Protein AF-A0A9W9YA00-F1 (afdb_monomer_lite)

Sequence (75 aa):
PTKIVKLASEYEVAVGQSVSLHCQAEGNPKPTYTWTPCESVCHQSTLNISGVLSDGVYTCKVTNGLGSDRRFTSL

Structure (mmCIF, N/CA/C/O backbone):
data_AF-A0A9W9YA00-F1
#
_entry.id   AF-A0A9W9YA00-F1
#
loop_
_atom_site.group_PDB
_atom_site.id
_ato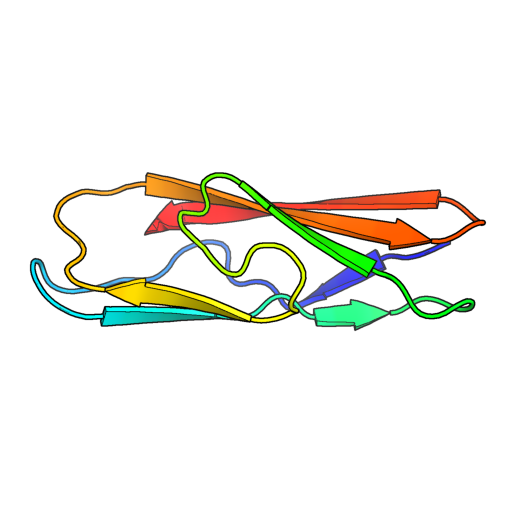m_site.type_symbol
_atom_site.label_atom_id
_atom_site.label_alt_id
_atom_site.label_comp_id
_atom_site.label_asym_id
_atom_site.label_entity_id
_atom_site.label_seq_id
_atom_site.pdbx_PDB_ins_code
_atom_site.Cartn_x
_atom_site.Cartn_y
_atom_site.Cartn_z
_atom_site.occupancy
_atom_site.B_iso_or_equiv
_atom_site.auth_seq_id
_atom_site.auth_comp_id
_atom_site.auth_asym_id
_atom_site.auth_atom_id
_atom_site.pdbx_PDB_model_num
ATOM 1 N N . PRO A 1 1 ? 7.107 -6.955 -17.370 1.00 81.25 1 PRO A N 1
ATOM 2 C CA . PRO A 1 1 ? 6.308 -5.931 -16.650 1.00 81.25 1 PRO A CA 1
ATOM 3 C C . PRO A 1 1 ? 6.196 -6.271 -15.156 1.00 81.25 1 PRO A C 1
ATOM 5 O O . PRO A 1 1 ? 6.306 -7.442 -14.804 1.00 81.25 1 PRO A O 1
ATOM 8 N N . THR A 1 2 ? 6.032 -5.275 -14.284 1.00 95.06 2 THR A N 1
ATOM 9 C CA . THR A 1 2 ? 5.805 -5.531 -12.850 1.00 95.06 2 THR A CA 1
ATOM 10 C C . THR A 1 2 ? 4.368 -5.978 -12.571 1.00 95.06 2 THR A C 1
ATOM 12 O O . THR A 1 2 ? 3.460 -5.601 -13.311 1.00 95.06 2 THR A O 1
ATOM 15 N N . LYS A 1 3 ? 4.171 -6.795 -11.531 1.00 96.94 3 LYS A N 1
ATOM 16 C CA . LYS A 1 3 ? 2.870 -7.328 -11.124 1.00 96.94 3 LYS A CA 1
ATOM 17 C C . LYS A 1 3 ? 2.792 -7.511 -9.610 1.00 96.94 3 LYS A C 1
ATOM 19 O O . LYS A 1 3 ? 3.716 -8.054 -9.009 1.00 96.94 3 LYS A O 1
ATOM 24 N N . ILE A 1 4 ? 1.676 -7.117 -9.007 1.00 97.69 4 ILE A N 1
ATOM 25 C CA . ILE A 1 4 ? 1.349 -7.387 -7.605 1.00 97.69 4 ILE A CA 1
ATOM 26 C C . ILE A 1 4 ? 0.896 -8.843 -7.496 1.00 97.69 4 ILE A C 1
ATOM 28 O O . ILE A 1 4 ? -0.085 -9.256 -8.126 1.00 97.69 4 ILE A O 1
ATOM 32 N N . VAL A 1 5 ? 1.622 -9.617 -6.694 1.00 97.50 5 VAL A N 1
ATOM 33 C CA . VAL A 1 5 ? 1.382 -11.048 -6.468 1.00 97.50 5 VAL A CA 1
ATOM 34 C C . VAL A 1 5 ? 0.652 -11.311 -5.156 1.00 97.50 5 VAL A C 1
ATOM 36 O O . VAL A 1 5 ? -0.118 -12.264 -5.083 1.00 97.50 5 VAL A O 1
ATOM 39 N N . LYS A 1 6 ? 0.823 -10.445 -4.148 1.00 96.94 6 LYS A N 1
ATOM 40 C CA . LYS A 1 6 ? 0.163 -10.587 -2.847 1.00 96.94 6 LYS A CA 1
ATOM 41 C C . LYS A 1 6 ? -0.293 -9.236 -2.314 1.00 96.94 6 LYS A C 1
ATOM 43 O O . LYS A 1 6 ? 0.518 -8.337 -2.121 1.00 96.94 6 LYS A O 1
ATOM 48 N N . LEU A 1 7 ? -1.594 -9.128 -2.087 1.00 97.00 7 LEU A N 1
ATOM 49 C CA . LEU A 1 7 ? -2.258 -8.068 -1.337 1.00 97.00 7 LEU A CA 1
ATOM 50 C C . LEU A 1 7 ? -3.618 -8.639 -0.917 1.00 97.00 7 LEU A C 1
ATOM 52 O O . LEU A 1 7 ? -4.303 -9.208 -1.771 1.00 97.00 7 LEU A O 1
ATOM 56 N N . ALA A 1 8 ? -3.973 -8.556 0.365 1.00 96.62 8 ALA A N 1
ATOM 57 C CA . ALA A 1 8 ? -5.317 -8.931 0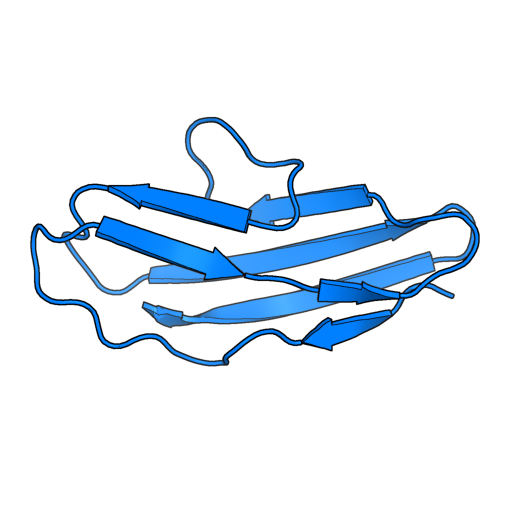.803 1.00 96.62 8 ALA A CA 1
ATOM 58 C C . ALA A 1 8 ? -6.329 -7.894 0.295 1.00 96.62 8 ALA A C 1
ATOM 60 O O . ALA A 1 8 ? -5.966 -6.744 0.079 1.00 96.62 8 ALA A O 1
ATOM 61 N N . SER A 1 9 ? -7.571 -8.301 0.046 1.00 95.00 9 SER A N 1
ATOM 62 C CA . SER A 1 9 ? -8.623 -7.374 -0.388 1.00 95.00 9 SER A CA 1
ATOM 63 C C . SER A 1 9 ? -9.219 -6.575 0.767 1.00 95.00 9 SER A C 1
ATOM 65 O O . SER A 1 9 ? -9.766 -5.507 0.520 1.00 95.00 9 SER A O 1
ATOM 67 N N . GLU A 1 10 ? -9.118 -7.093 1.990 1.00 94.75 10 GLU A N 1
ATOM 68 C CA . GLU A 1 10 ? -9.750 -6.557 3.193 1.00 94.75 10 GLU A CA 1
ATOM 69 C C . GLU A 1 10 ? -8.960 -6.983 4.438 1.00 94.75 10 GLU A C 1
ATOM 71 O O . GLU A 1 10 ? -8.331 -8.049 4.444 1.00 94.75 10 GLU A O 1
ATOM 76 N N . TYR A 1 11 ? -8.988 -6.150 5.477 1.00 92.56 11 TYR A N 1
ATOM 77 C CA . TYR A 1 11 ? -8.406 -6.412 6.789 1.00 92.56 11 TYR A CA 1
ATOM 78 C C . TYR A 1 11 ? -9.410 -6.038 7.873 1.00 92.56 11 TYR A C 1
ATOM 80 O O . TYR A 1 11 ? -9.764 -4.878 7.991 1.00 92.56 11 TYR A O 1
ATOM 88 N N . GLU A 1 12 ? -9.785 -6.985 8.728 1.00 92.69 12 GLU A N 1
ATOM 89 C CA . GLU A 1 12 ? -10.605 -6.674 9.899 1.00 92.69 12 GLU A CA 1
ATOM 90 C C . GLU A 1 12 ? -9.720 -6.151 11.037 1.00 92.69 12 GLU A C 1
ATOM 92 O O . GLU A 1 12 ? -8.846 -6.862 11.548 1.00 92.69 12 GLU A O 1
ATOM 97 N N . VAL A 1 13 ? -9.930 -4.897 11.439 1.00 91.19 13 VAL A N 1
ATOM 98 C CA . VAL A 1 13 ? -9.137 -4.229 12.478 1.00 91.19 13 VAL A CA 1
ATOM 99 C C . VAL A 1 13 ? -10.068 -3.549 13.473 1.00 91.19 13 VAL A C 1
ATOM 101 O O . VAL A 1 13 ? -10.965 -2.801 13.101 1.00 91.19 13 VAL A O 1
ATOM 104 N N . ALA A 1 14 ? -9.852 -3.788 14.766 1.00 91.06 14 ALA A N 1
ATOM 105 C CA . ALA A 1 14 ? -10.637 -3.118 15.795 1.00 91.06 14 ALA A CA 1
ATOM 106 C C . ALA A 1 14 ? -10.310 -1.617 15.857 1.00 91.06 14 ALA A C 1
ATOM 108 O O . ALA A 1 14 ? -9.153 -1.208 15.726 1.00 91.06 14 ALA A O 1
ATOM 109 N N . VAL A 1 15 ? -11.328 -0.801 16.131 1.00 91.12 15 VAL A N 1
ATOM 110 C CA . VAL A 1 15 ? -11.183 0.654 16.262 1.00 91.12 15 VAL A CA 1
ATOM 111 C C . VAL A 1 15 ? -10.098 1.005 17.289 1.00 91.12 15 VAL A C 1
ATOM 113 O O . VAL A 1 15 ? -10.039 0.447 18.385 1.00 91.12 15 VAL A O 1
ATOM 116 N N . GLY A 1 16 ? -9.220 1.936 16.920 1.00 91.94 16 GLY A N 1
ATOM 117 C CA . GLY A 1 16 ? -8.083 2.387 17.719 1.00 91.94 16 GLY A CA 1
ATOM 118 C C . GLY A 1 16 ? -6.852 1.476 17.660 1.00 91.94 16 GLY A C 1
ATOM 119 O O . GLY A 1 16 ? -5.819 1.845 18.217 1.00 91.94 16 GLY A O 1
ATOM 120 N N . GLN A 1 17 ? -6.916 0.318 16.991 1.00 93.12 17 GLN A N 1
ATOM 121 C CA . GLN A 1 17 ? -5.754 -0.552 16.791 1.00 93.12 17 GLN A CA 1
ATOM 122 C C . GLN A 1 17 ? -4.901 -0.112 15.597 1.00 93.12 17 GLN A C 1
ATOM 124 O O . GLN A 1 17 ? -5.283 0.744 14.797 1.00 93.12 17 GLN A O 1
ATOM 129 N N . SER A 1 18 ? -3.713 -0.705 15.499 1.00 92.25 18 SER A N 1
ATOM 130 C CA . SER A 1 18 ? -2.781 -0.503 14.393 1.00 92.25 18 SER A CA 1
ATOM 131 C C . SER A 1 18 ? -2.756 -1.727 13.483 1.00 92.25 18 SER A C 1
ATOM 133 O O . SER A 1 18 ? -2.905 -2.858 13.943 1.00 92.25 18 SER A O 1
ATOM 135 N N . VAL A 1 19 ? -2.506 -1.505 12.198 1.00 93.00 19 VAL A N 1
ATOM 136 C CA . VAL A 1 19 ? -2.450 -2.547 11.172 1.00 93.00 19 VAL A CA 1
ATOM 137 C C . VAL A 1 19 ? -1.335 -2.258 10.174 1.00 93.00 19 VAL A C 1
ATOM 139 O O . VAL A 1 19 ? -1.017 -1.106 9.875 1.00 93.00 19 VAL A O 1
ATOM 142 N N . SER A 1 20 ? -0.737 -3.326 9.653 1.00 93.81 20 SER A N 1
ATOM 143 C CA . SER A 1 20 ? 0.288 -3.262 8.615 1.00 93.81 20 SER A CA 1
ATOM 144 C C . SER A 1 20 ? -0.228 -3.915 7.337 1.00 93.81 20 SER A C 1
ATOM 146 O O . SER A 1 20 ? -0.354 -5.139 7.257 1.00 93.81 20 SER A O 1
ATOM 148 N N . LEU A 1 21 ? -0.494 -3.105 6.317 1.00 94.69 21 LEU A N 1
ATOM 149 C CA . LEU A 1 21 ? -0.880 -3.584 4.993 1.00 94.69 21 LEU A CA 1
ATOM 150 C C . LEU A 1 21 ? 0.366 -4.038 4.243 1.00 94.69 21 LEU A C 1
ATOM 152 O O . LEU A 1 21 ? 1.339 -3.288 4.152 1.00 94.69 21 LEU A O 1
ATOM 156 N N . HIS A 1 22 ? 0.344 -5.246 3.681 1.00 96.00 22 HIS A N 1
ATOM 157 C CA . HIS A 1 22 ? 1.495 -5.805 2.976 1.00 96.00 22 HIS A CA 1
ATOM 158 C C . HIS A 1 22 ? 1.195 -6.020 1.494 1.00 96.00 22 HIS A C 1
ATOM 160 O O . HIS A 1 22 ? 0.333 -6.818 1.127 1.00 96.00 22 HIS A O 1
ATOM 166 N N . CYS A 1 23 ? 1.954 -5.333 0.645 1.00 96.62 23 CYS A N 1
ATOM 167 C CA . CYS A 1 23 ? 1.893 -5.432 -0.801 1.00 96.62 23 CYS A CA 1
ATOM 168 C C . CYS A 1 23 ? 3.194 -6.030 -1.331 1.00 96.62 23 CYS A C 1
ATOM 170 O O . CYS A 1 23 ? 4.269 -5.452 -1.181 1.00 96.62 23 CYS A O 1
ATOM 172 N N . GLN A 1 24 ? 3.094 -7.182 -1.985 1.00 96.94 24 GLN A N 1
ATOM 173 C CA . GLN A 1 24 ? 4.214 -7.856 -2.624 1.00 96.94 24 GLN A CA 1
ATOM 174 C C . GLN A 1 24 ? 4.049 -7.797 -4.136 1.00 96.94 24 GLN A C 1
ATOM 176 O O . GLN A 1 24 ? 3.015 -8.202 -4.676 1.00 96.94 24 GLN A O 1
ATOM 181 N N . ALA A 1 25 ? 5.092 -7.343 -4.820 1.00 97.19 25 ALA A N 1
ATOM 182 C CA . ALA A 1 25 ? 5.157 -7.326 -6.268 1.00 97.19 25 ALA A CA 1
ATOM 183 C C . ALA A 1 25 ? 6.453 -7.927 -6.795 1.00 97.19 25 ALA A C 1
ATOM 185 O O . ALA A 1 25 ? 7.523 -7.812 -6.195 1.00 97.19 25 ALA A O 1
ATOM 186 N N . GLU A 1 26 ? 6.334 -8.519 -7.972 1.00 96.50 26 GLU A N 1
ATOM 187 C CA . GLU A 1 26 ? 7.434 -9.054 -8.753 1.00 96.50 26 GLU A CA 1
ATOM 188 C C . GLU A 1 26 ? 7.654 -8.182 -9.990 1.00 96.50 26 GLU A C 1
ATOM 190 O O . GLU A 1 26 ? 6.757 -7.488 -10.482 1.00 96.50 26 GLU A O 1
ATOM 195 N N . GLY A 1 27 ? 8.883 -8.172 -10.490 1.00 95.62 27 GLY A N 1
ATOM 196 C CA . GLY A 1 27 ? 9.264 -7.402 -11.664 1.00 95.62 27 GLY A CA 1
ATOM 197 C C . GLY A 1 27 ? 10.776 -7.288 -11.781 1.00 95.62 27 GLY A C 1
ATOM 198 O O . GLY A 1 27 ? 11.475 -7.143 -10.780 1.00 95.62 27 GLY A O 1
ATOM 199 N N . ASN A 1 28 ? 11.268 -7.334 -13.016 1.00 94.81 28 ASN A N 1
ATOM 200 C CA . ASN A 1 28 ? 12.654 -7.038 -13.351 1.00 94.81 28 ASN A CA 1
ATOM 201 C C . ASN A 1 28 ? 12.661 -5.952 -14.443 1.00 94.81 28 ASN A C 1
ATOM 203 O O . ASN A 1 28 ? 12.120 -6.222 -15.517 1.00 94.81 28 ASN A O 1
ATOM 207 N N . PRO A 1 29 ? 13.178 -4.733 -14.198 1.00 95.56 29 PRO A N 1
ATOM 208 C CA . PRO A 1 29 ? 13.828 -4.257 -12.969 1.00 95.56 29 PRO A CA 1
ATOM 209 C C . PRO A 1 29 ? 12.918 -4.264 -11.733 1.00 95.56 29 PRO A C 1
ATOM 211 O O . PRO A 1 29 ? 11.690 -4.229 -11.875 1.00 95.56 29 PRO A O 1
ATOM 214 N N . LYS A 1 30 ? 13.531 -4.308 -10.538 1.00 94.62 30 LYS A N 1
ATOM 215 C CA . LYS A 1 30 ? 12.829 -4.340 -9.243 1.00 94.62 30 LYS A CA 1
ATOM 216 C C . LYS A 1 30 ? 11.816 -3.186 -9.158 1.00 94.62 30 LYS A C 1
ATOM 218 O O . LYS A 1 30 ? 12.201 -2.046 -9.421 1.00 94.62 30 LYS A O 1
ATOM 223 N N . PRO A 1 31 ? 10.548 -3.453 -8.800 1.00 96.94 31 PRO A N 1
ATOM 224 C CA . PRO A 1 31 ? 9.541 -2.407 -8.745 1.00 96.94 31 PRO A CA 1
ATOM 225 C C . PRO A 1 31 ? 9.690 -1.501 -7.523 1.00 96.94 31 PRO A C 1
ATOM 227 O O . PRO A 1 31 ? 10.159 -1.920 -6.461 1.00 96.94 31 PRO A O 1
ATOM 230 N N . THR A 1 32 ? 9.238 -0.262 -7.679 1.00 96.31 32 THR A N 1
ATOM 231 C CA . THR A 1 32 ? 9.040 0.710 -6.603 1.00 96.31 32 THR A CA 1
ATOM 232 C C . THR A 1 32 ? 7.585 0.701 -6.156 1.00 96.31 32 THR A C 1
ATOM 234 O O . THR A 1 32 ? 6.682 0.513 -6.971 1.00 96.31 32 THR A O 1
ATOM 237 N N . TYR A 1 33 ? 7.362 0.898 -4.858 1.00 97.12 33 TYR A N 1
ATOM 238 C CA . TYR A 1 33 ? 6.038 0.871 -4.239 1.00 97.12 33 TYR A CA 1
ATOM 239 C C . TYR A 1 33 ? 5.526 2.293 -4.009 1.00 97.12 33 TYR A C 1
ATOM 241 O O . TYR A 1 33 ? 6.301 3.243 -3.869 1.00 97.12 33 TYR A O 1
ATOM 249 N N . THR A 1 34 ? 4.212 2.467 -4.010 1.00 96.69 34 THR A N 1
ATOM 250 C CA . THR A 1 34 ? 3.538 3.719 -3.658 1.00 96.69 34 THR A CA 1
ATOM 251 C C . THR A 1 34 ? 2.164 3.396 -3.084 1.00 96.69 34 THR A C 1
ATOM 253 O O . THR A 1 34 ? 1.355 2.767 -3.763 1.00 96.69 34 THR A O 1
ATOM 256 N N . TRP A 1 35 ? 1.900 3.834 -1.858 1.00 96.44 35 TRP A N 1
ATOM 257 C CA . TRP A 1 35 ? 0.602 3.698 -1.200 1.00 96.44 35 TRP A CA 1
ATOM 258 C C . TRP A 1 35 ? -0.237 4.971 -1.299 1.00 96.44 35 TRP A C 1
ATOM 260 O O . TRP A 1 35 ? 0.299 6.075 -1.375 1.00 96.44 35 TRP A O 1
ATOM 270 N N . THR A 1 36 ? -1.561 4.833 -1.310 1.00 93.94 36 THR A N 1
ATOM 271 C CA . THR A 1 36 ? -2.497 5.967 -1.278 1.00 93.94 36 THR A CA 1
ATOM 272 C C . THR A 1 36 ? -3.827 5.550 -0.633 1.00 93.94 36 THR A C 1
ATOM 274 O O . THR A 1 36 ? -4.419 4.595 -1.132 1.00 93.94 36 THR A O 1
ATOM 277 N N . PRO A 1 37 ? -4.335 6.248 0.401 1.00 90.94 37 PRO A N 1
ATOM 278 C CA . PRO A 1 37 ? -3.684 7.343 1.126 1.00 90.94 37 PRO A CA 1
ATOM 279 C C . PRO A 1 37 ? -2.516 6.846 1.997 1.00 90.94 37 PRO A C 1
ATOM 281 O O . PRO A 1 37 ? -2.411 5.661 2.306 1.00 90.94 37 PRO A O 1
ATOM 284 N N . CYS A 1 38 ? -1.606 7.748 2.361 1.00 86.31 38 CYS A N 1
ATOM 285 C CA . CYS A 1 38 ? -0.483 7.477 3.259 1.00 86.31 38 CYS A CA 1
ATOM 286 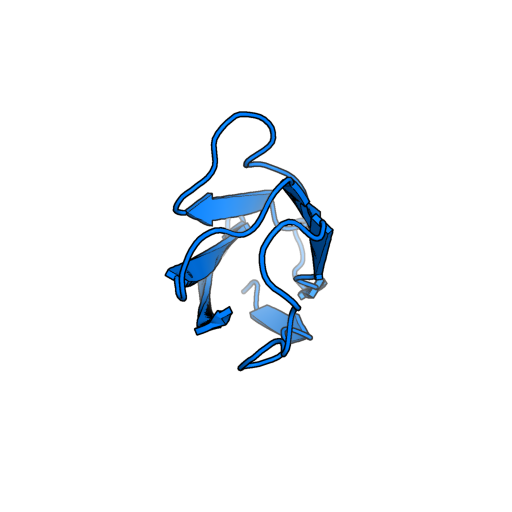C C . CYS A 1 38 ? -0.053 8.778 3.954 1.00 86.31 38 CYS A C 1
ATOM 288 O O . CYS A 1 38 ? -0.074 9.841 3.335 1.00 86.31 38 CYS A O 1
ATOM 290 N N . GLU A 1 39 ? 0.332 8.700 5.229 1.00 77.31 39 GLU A N 1
ATOM 291 C CA . GLU A 1 39 ? 0.687 9.890 6.024 1.00 77.31 39 GLU A CA 1
ATOM 292 C C . GLU A 1 39 ? 2.193 10.178 6.051 1.00 77.31 39 GLU A C 1
ATOM 294 O O . GLU A 1 39 ? 2.607 11.327 6.169 1.00 77.31 39 GLU A O 1
ATOM 299 N N . SER A 1 40 ? 3.031 9.142 5.944 1.00 74.88 40 SER A N 1
ATOM 300 C CA . SER A 1 40 ? 4.487 9.282 6.074 1.00 74.88 40 SER A CA 1
ATOM 301 C C . SER A 1 40 ? 5.248 8.389 5.095 1.00 74.88 40 SER A C 1
ATOM 303 O O . SER A 1 40 ? 5.814 8.861 4.109 1.00 74.88 40 SER A O 1
ATOM 305 N N . VAL A 1 41 ? 5.263 7.079 5.336 1.00 82.00 41 VAL A N 1
ATOM 306 C CA . VAL A 1 41 ? 6.067 6.129 4.562 1.00 82.00 41 VAL A CA 1
ATOM 307 C C . VAL A 1 41 ? 5.228 5.497 3.455 1.00 82.00 41 VAL A C 1
ATOM 309 O O . VAL A 1 41 ? 4.612 4.450 3.625 1.00 82.00 41 VAL A O 1
ATOM 312 N N . CYS A 1 42 ? 5.223 6.142 2.290 1.00 88.81 42 CYS A N 1
ATOM 313 C CA . CYS A 1 42 ? 4.416 5.717 1.142 1.00 88.81 42 CYS A CA 1
ATOM 314 C C . CYS A 1 42 ? 5.151 4.781 0.174 1.00 88.81 42 CYS A C 1
ATOM 316 O O . CYS A 1 42 ? 4.509 4.112 -0.629 1.00 88.81 42 CYS A O 1
ATOM 318 N N . HIS A 1 43 ? 6.488 4.740 0.212 1.00 92.00 43 HIS A N 1
ATOM 319 C CA . HIS A 1 43 ? 7.316 4.108 -0.828 1.00 92.00 43 HIS A CA 1
ATOM 32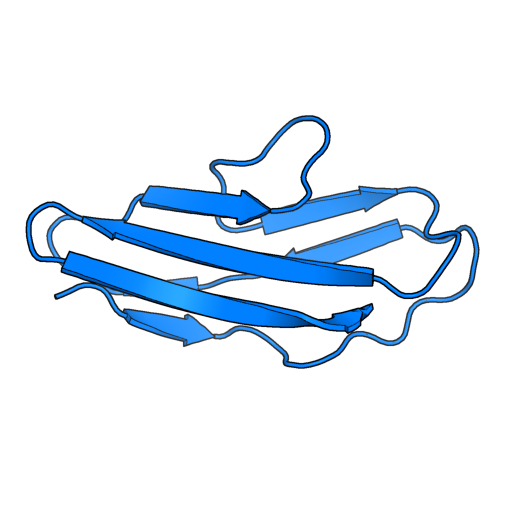0 C C . HIS A 1 43 ? 7.871 2.725 -0.461 1.00 92.00 43 HIS A C 1
ATOM 322 O O . HIS A 1 43 ? 8.862 2.266 -1.031 1.00 92.00 43 HIS A O 1
ATOM 328 N N . GLN A 1 44 ? 7.236 2.048 0.494 1.00 93.44 44 GLN A N 1
ATOM 329 C CA . GLN A 1 44 ? 7.611 0.710 0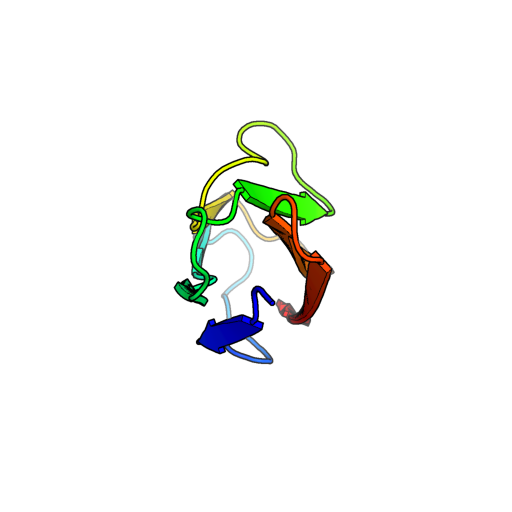.944 1.00 93.44 44 GLN A CA 1
ATOM 330 C C . GLN A 1 44 ? 6.542 -0.325 0.583 1.00 93.44 44 GLN A C 1
ATOM 332 O O . GLN A 1 44 ? 5.389 0.006 0.320 1.00 93.44 44 GLN A O 1
ATOM 337 N N . SER A 1 45 ? 6.926 -1.602 0.591 1.00 94.94 45 SER A N 1
ATOM 338 C CA . SER A 1 45 ? 5.994 -2.724 0.410 1.00 94.94 45 SER A CA 1
ATOM 339 C C . SER A 1 45 ? 4.971 -2.832 1.541 1.00 94.94 45 SER A C 1
ATOM 341 O O . SER A 1 45 ? 3.911 -3.420 1.354 1.00 94.94 45 SER A O 1
ATOM 343 N N . THR A 1 46 ? 5.283 -2.268 2.707 1.00 95.06 46 THR A N 1
ATOM 344 C CA . THR A 1 46 ? 4.417 -2.284 3.884 1.00 95.06 46 THR A CA 1
ATOM 345 C C . THR A 1 46 ? 3.962 -0.866 4.210 1.00 95.06 46 THR A C 1
ATOM 347 O O . THR A 1 46 ? 4.799 0.032 4.288 1.00 95.06 46 THR A O 1
ATOM 350 N N . LEU A 1 47 ? 2.659 -0.680 4.422 1.00 93.81 47 LEU A N 1
ATOM 351 C CA . LEU A 1 47 ? 2.082 0.548 4.966 1.00 93.81 47 LEU A CA 1
ATOM 352 C C . LEU A 1 47 ? 1.624 0.286 6.399 1.00 93.81 47 LEU A C 1
ATOM 354 O O . LEU A 1 47 ? 0.814 -0.608 6.628 1.00 93.81 47 LEU A O 1
ATOM 358 N N . ASN A 1 48 ? 2.131 1.070 7.346 1.00 92.94 48 ASN A N 1
ATOM 359 C CA . ASN A 1 48 ? 1.701 1.009 8.739 1.00 92.94 48 ASN A CA 1
ATOM 360 C C . ASN A 1 48 ? 0.661 2.093 8.997 1.00 92.94 48 ASN A C 1
ATOM 362 O O . ASN A 1 48 ? 0.907 3.263 8.709 1.00 92.94 48 ASN A O 1
ATOM 366 N N . ILE A 1 49 ? -0.473 1.689 9.553 1.00 91.25 49 ILE A N 1
ATOM 367 C CA . ILE A 1 49 ? -1.588 2.560 9.905 1.00 91.25 49 ILE A CA 1
ATOM 368 C C . ILE A 1 49 ? -1.803 2.398 11.403 1.00 91.25 49 ILE A C 1
ATOM 370 O O . ILE A 1 49 ? -1.948 1.279 11.894 1.00 91.25 49 ILE A O 1
ATOM 374 N N . SER A 1 50 ? -1.777 3.505 12.135 1.00 90.50 50 SER A N 1
ATOM 375 C CA . SER A 1 50 ? -1.958 3.524 13.584 1.00 90.50 50 SER A CA 1
ATOM 376 C C . SER A 1 50 ? -3.263 4.199 13.954 1.00 90.50 50 SER A C 1
ATOM 378 O O . SER A 1 50 ? -3.560 5.264 13.421 1.00 90.50 50 SER A O 1
ATOM 380 N N . GLY A 1 51 ? -3.993 3.619 14.906 1.00 87.19 51 GLY A N 1
ATOM 381 C CA . GLY A 1 51 ? -5.233 4.207 15.402 1.00 87.19 51 GLY A CA 1
ATOM 382 C C . GLY A 1 51 ? -6.314 4.248 14.328 1.00 87.19 51 GLY A C 1
ATOM 383 O O . GLY A 1 51 ? -6.820 5.318 14.021 1.00 87.19 51 GLY A O 1
ATOM 384 N N . VAL A 1 52 ? -6.655 3.097 13.743 1.00 88.31 52 VAL A N 1
ATOM 385 C CA . VAL A 1 52 ? -7.729 2.990 12.743 1.00 88.31 52 VAL A CA 1
ATOM 386 C C . VAL A 1 52 ? -9.042 3.485 13.356 1.00 88.31 52 VAL A C 1
ATOM 388 O O . VAL A 1 52 ? -9.531 2.907 14.324 1.00 88.31 52 VAL A O 1
ATOM 391 N N . LEU A 1 53 ? -9.595 4.580 12.829 1.00 84.31 53 LEU A N 1
ATOM 392 C CA . LEU A 1 53 ? -10.837 5.189 13.334 1.00 84.31 53 LEU A CA 1
ATOM 393 C C . LEU A 1 53 ? -12.062 4.844 12.484 1.00 84.31 53 LEU A C 1
ATOM 395 O O . LEU A 1 53 ? -13.186 4.933 12.973 1.00 84.31 53 LEU A O 1
ATOM 399 N N . SER A 1 54 ? -11.847 4.486 11.222 1.00 82.50 54 SER A N 1
ATOM 400 C CA . SER A 1 54 ? -12.900 4.188 10.259 1.00 82.50 54 SER A CA 1
ATOM 401 C C . SER A 1 54 ? -12.371 3.307 9.138 1.00 82.50 54 SER A C 1
ATOM 403 O O . SER A 1 54 ? -11.171 3.326 8.848 1.00 82.50 54 SER A O 1
ATOM 405 N N . ASP A 1 55 ? -13.298 2.645 8.458 1.00 84.88 55 ASP A N 1
ATOM 406 C CA . ASP A 1 55 ? -13.050 1.928 7.216 1.00 84.88 55 ASP A CA 1
ATOM 407 C C . ASP A 1 55 ? -12.411 2.864 6.183 1.00 84.88 55 ASP A C 1
ATOM 409 O O . ASP A 1 55 ? -12.710 4.065 6.099 1.00 84.88 55 ASP A O 1
ATOM 413 N N . GLY A 1 56 ? -11.499 2.316 5.389 1.00 89.69 56 GLY A N 1
ATOM 414 C CA . GLY A 1 56 ? -10.719 3.092 4.435 1.00 89.69 56 GLY A CA 1
ATOM 415 C C . GLY A 1 56 ? -10.182 2.231 3.307 1.00 89.69 56 GLY A C 1
ATOM 416 O O . GLY A 1 56 ? -9.800 1.084 3.510 1.00 89.69 56 GLY A O 1
ATOM 417 N N . VAL A 1 57 ? -10.133 2.791 2.097 1.00 93.94 57 VAL A N 1
ATOM 418 C CA . VAL A 1 57 ? -9.592 2.093 0.926 1.00 93.94 57 VAL A CA 1
ATOM 419 C C . VAL A 1 57 ? -8.165 2.555 0.666 1.00 93.94 57 VAL A C 1
ATOM 421 O O . VAL A 1 57 ? -7.918 3.729 0.386 1.00 93.94 57 VAL A O 1
ATOM 424 N N . TYR A 1 58 ? -7.234 1.608 0.695 1.00 94.00 58 TYR A N 1
ATOM 425 C CA . TYR A 1 58 ? -5.814 1.828 0.461 1.00 94.00 58 TYR A CA 1
ATOM 426 C C . TYR A 1 58 ? -5.389 1.168 -0.842 1.00 94.00 58 TYR A C 1
ATOM 428 O O . TYR A 1 58 ? -5.635 -0.007 -1.089 1.00 94.00 58 TYR A O 1
ATOM 436 N N . THR A 1 59 ? -4.716 1.928 -1.692 1.00 96.62 59 THR A N 1
ATOM 437 C CA . THR A 1 59 ? -4.200 1.473 -2.979 1.00 96.62 59 THR A CA 1
ATOM 438 C C . THR A 1 59 ? -2.698 1.279 -2.888 1.00 96.62 59 THR A C 1
ATOM 440 O O . THR A 1 59 ? -1.972 2.232 -2.616 1.00 96.62 59 THR A O 1
ATOM 443 N N . CYS A 1 60 ? -2.227 0.073 -3.189 1.00 97.12 60 CYS A N 1
ATOM 444 C CA . CYS A 1 60 ? -0.829 -0.181 -3.500 1.00 97.12 60 CYS A CA 1
ATOM 445 C C . CYS A 1 60 ? -0.626 -0.079 -5.011 1.00 97.12 60 CYS A C 1
ATOM 447 O O . CYS A 1 60 ? -1.225 -0.827 -5.788 1.00 97.12 60 CYS A O 1
ATOM 449 N N . LYS A 1 61 ? 0.253 0.823 -5.436 1.00 97.19 61 LYS A N 1
ATOM 450 C CA . LYS A 1 61 ? 0.749 0.930 -6.805 1.00 97.19 61 LYS A CA 1
ATOM 451 C C . LYS A 1 61 ? 2.207 0.496 -6.841 1.00 97.19 61 LYS A C 1
ATOM 453 O O . LYS A 1 61 ? 3.014 0.946 -6.033 1.00 97.19 61 LYS A O 1
ATOM 458 N N . VAL A 1 62 ? 2.553 -0.325 -7.824 1.00 97.56 62 VAL A N 1
ATOM 459 C CA . VAL A 1 62 ? 3.930 -0.738 -8.095 1.00 97.56 62 VAL A CA 1
ATOM 460 C C . VAL A 1 62 ? 4.323 -0.353 -9.508 1.00 97.56 62 VAL A C 1
ATOM 462 O O . VAL A 1 62 ? 3.521 -0.455 -10.434 1.00 97.56 62 VAL A O 1
ATOM 465 N N . THR A 1 63 ? 5.530 0.171 -9.686 1.00 96.75 63 THR A N 1
ATOM 466 C CA . THR A 1 63 ? 6.007 0.664 -10.987 1.00 96.75 63 THR A CA 1
ATOM 467 C C . THR A 1 63 ? 7.448 0.232 -11.225 1.00 96.75 63 THR A C 1
ATOM 469 O O . THR A 1 63 ? 8.257 0.199 -10.304 1.00 96.75 63 THR A O 1
ATOM 472 N N . ASN A 1 64 ? 7.787 -0.103 -12.465 1.00 95.50 64 ASN A N 1
ATOM 473 C CA . ASN A 1 64 ? 9.163 -0.237 -12.926 1.00 95.50 64 ASN A CA 1
ATOM 474 C C . ASN A 1 64 ? 9.313 0.373 -14.330 1.00 95.50 64 ASN A C 1
ATOM 476 O O . ASN A 1 64 ? 8.338 0.821 -14.930 1.00 95.50 64 ASN A O 1
ATOM 480 N N . GLY A 1 65 ? 10.529 0.367 -14.883 1.00 96.25 65 GLY A N 1
ATOM 481 C CA . GLY A 1 65 ? 10.788 0.908 -16.226 1.00 96.25 65 GLY A CA 1
ATOM 482 C C . GLY A 1 65 ? 10.056 0.193 -17.374 1.00 96.25 65 GLY A C 1
ATOM 483 O O . GLY A 1 65 ? 10.116 0.658 -18.504 1.00 96.25 65 GLY A O 1
ATOM 484 N N . LEU A 1 66 ? 9.373 -0.926 -17.102 1.00 95.06 66 LEU A N 1
ATOM 485 C CA . LEU A 1 66 ? 8.640 -1.729 -18.085 1.00 95.06 66 LEU A CA 1
ATOM 486 C C . LEU A 1 66 ? 7.115 -1.694 -17.880 1.00 95.06 66 LEU A C 1
ATOM 488 O O . LEU A 1 66 ? 6.397 -2.389 -18.599 1.00 95.06 66 LEU A O 1
ATOM 492 N N . GLY A 1 67 ? 6.606 -0.967 -16.882 1.00 94.88 67 GLY A N 1
ATOM 493 C CA . GLY A 1 67 ? 5.169 -0.845 -16.636 1.00 94.88 67 GLY A CA 1
ATOM 494 C C . GLY A 1 67 ? 4.795 -0.593 -15.177 1.00 94.88 67 GLY A C 1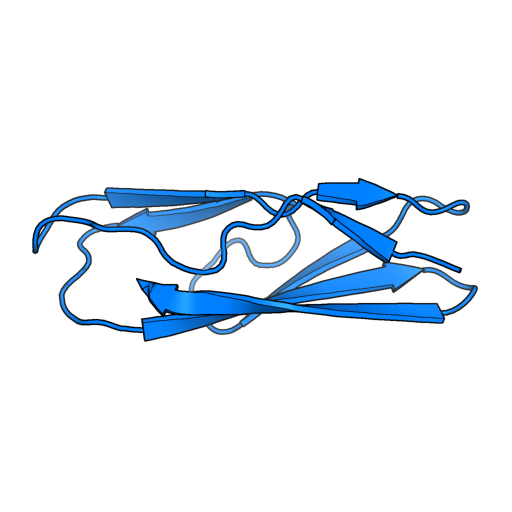
ATOM 495 O O . GLY A 1 67 ? 5.643 -0.368 -14.316 1.00 94.88 67 GLY A O 1
ATOM 496 N N . SER A 1 68 ? 3.495 -0.655 -14.896 1.00 96.88 68 SER A N 1
ATOM 497 C CA . SER A 1 68 ? 2.943 -0.477 -13.551 1.00 96.88 68 SER A CA 1
ATOM 498 C C . SER A 1 68 ? 1.757 -1.399 -13.304 1.00 96.88 68 SER A C 1
ATOM 500 O O . SER A 1 68 ? 0.990 -1.650 -14.230 1.00 96.88 68 SER A O 1
ATOM 502 N N . ASP A 1 69 ? 1.562 -1.798 -12.054 1.00 97.81 69 ASP A N 1
ATOM 503 C CA . ASP A 1 69 ? 0.379 -2.513 -11.575 1.00 97.81 69 ASP A CA 1
ATOM 504 C C . ASP A 1 69 ? -0.186 -1.811 -10.327 1.00 97.81 69 ASP A C 1
ATOM 506 O O . ASP A 1 69 ? 0.525 -1.061 -9.649 1.00 97.81 69 ASP A O 1
ATOM 510 N N . ARG A 1 70 ? -1.475 -1.990 -10.038 1.00 97.12 70 ARG A N 1
ATOM 511 C CA . ARG A 1 70 ? -2.128 -1.419 -8.854 1.00 97.12 70 ARG A CA 1
ATOM 512 C C . ARG A 1 70 ? -3.239 -2.320 -8.333 1.00 97.12 70 ARG A C 1
ATOM 514 O O . ARG A 1 70 ? -3.997 -2.889 -9.113 1.00 97.12 70 ARG A O 1
ATOM 521 N N . ARG A 1 71 ? -3.371 -2.395 -7.012 1.00 97.56 71 ARG A N 1
ATOM 522 C CA . ARG A 1 71 ? -4.470 -3.081 -6.325 1.00 97.56 71 ARG A CA 1
ATOM 523 C C . ARG A 1 71 ? -4.904 -2.295 -5.096 1.00 97.56 71 ARG A C 1
ATOM 525 O O . ARG A 1 71 ? -4.119 -1.522 -4.552 1.00 97.56 71 ARG A O 1
ATOM 532 N N . PHE A 1 72 ? -6.146 -2.501 -4.686 1.00 95.88 72 PHE A N 1
ATOM 533 C CA . PHE A 1 72 ? -6.744 -1.874 -3.514 1.00 95.88 72 PHE A CA 1
ATOM 534 C C . PHE A 1 72 ? -7.016 -2.912 -2.421 1.00 95.88 72 PHE A C 1
ATOM 536 O O . PHE A 1 72 ? -7.184 -4.095 -2.716 1.00 95.88 72 PHE A O 1
ATOM 543 N N . THR A 1 73 ? -7.052 -2.444 -1.180 1.00 95.44 73 THR A N 1
ATOM 544 C CA . THR A 1 73 ? -7.477 -3.179 0.011 1.00 95.44 73 THR A CA 1
ATOM 545 C C . THR A 1 73 ? -8.350 -2.271 0.867 1.00 95.44 73 THR A C 1
ATOM 547 O O . THR A 1 73 ? -8.096 -1.065 0.919 1.00 95.44 73 THR A O 1
ATOM 550 N N . SER A 1 74 ? -9.357 -2.828 1.530 1.00 94.75 74 SER A N 1
ATOM 551 C CA . SER A 1 74 ? -10.111 -2.151 2.586 1.00 94.75 74 SER A CA 1
ATOM 552 C C . SER A 1 74 ? -9.534 -2.460 3.968 1.00 94.75 74 SER A C 1
ATOM 554 O O . SER A 1 74 ? -8.904 -3.504 4.171 1.00 94.75 74 SER A O 1
ATOM 556 N N . LEU A 1 75 ? -9.713 -1.503 4.873 1.00 91.19 75 LEU A N 1
ATOM 557 C CA . LEU A 1 75 ? -9.772 -1.695 6.319 1.00 91.19 75 LEU A CA 1
ATOM 558 C C . LEU A 1 75 ? -11.230 -1.726 6.761 1.00 91.19 75 LEU A C 1
ATOM 560 O O . LEU A 1 75 ? -12.001 -0.986 6.102 1.00 91.19 75 LEU A O 1
#

Organism: NCBI:txid174260

pLDDT: mean 93.2, std 4.8, range [74.88, 97.81]

Foldseek 3Di:
DKDWPDWAQEDDDDAQAKDKTAIDMDDVVPKWKAKPPADPDGTDRIGIDGRHHDKDKMKIKIDDPVGIDMDIHID

Radius of gyration: 12.51 Å; chains: 1; bounding box: 27×21×36 Å

InterPro domains:
  IPR003598 Immunoglobulin subtype 2 [SM00408] (14-67)
  IPR003599 Immunoglobulin domain subtype [SM00409] (8-75)
  IPR007110 Immunoglobulin-like domain [PS50835] (1-73)
  IPR013783 Immunoglobulin-like fold [G3DSA:2.60.40.10] (1-74)
  IPR036179 Immunoglobulin-like domain superfamily [SSF48726] (1-74)

Secondary structure (DSSP, 8-state):
--EEEE--SB----TT--EEEE-EEE-SSPPEEEEES-SS--SSSEEEE-S--S--EEEEEEEETTEEEEEEEE-